Protein AF-A0A7J8IVK4-F1 (afdb_monomer)

Foldseek 3Di:
DDDQDPVDRDPLVVLQDPPDDPPDDAADEDAQLCPVDPLVRLQVSCVSHVPRYAYEQQAAPCQPVDAAWDDDPPWIWGDDPFFIDGPPDRHTDGTSDDVVSSVVSSCCSHCVVVVVVCVVCVPPDDPDDPDPPPDVPHHDHDHPDDPPDDDDDDDDDDDD

Structure (mmCIF, N/CA/C/O backbone):
data_AF-A0A7J8IVK4-F1
#
_entry.id   AF-A0A7J8IVK4-F1
#
loop_
_atom_site.group_PDB
_atom_site.id
_atom_site.type_symbol
_atom_site.label_atom_id
_atom_site.label_alt_id
_atom_site.label_comp_id
_atom_site.label_asym_id
_atom_site.label_entity_id
_atom_site.label_seq_id
_atom_site.pdbx_PDB_ins_code
_atom_site.Cartn_x
_atom_site.Cartn_y
_atom_site.Cartn_z
_atom_site.occupancy
_atom_site.B_iso_or_equiv
_atom_site.auth_seq_id
_atom_site.auth_comp_id
_atom_site.auth_asym_id
_atom_site.auth_atom_id
_atom_site.pdbx_PDB_model_num
ATOM 1 N N . MET A 1 1 ? 11.163 1.890 7.183 1.00 58.34 1 MET A N 1
ATOM 2 C CA . MET A 1 1 ? 11.858 1.468 5.944 1.00 58.34 1 MET A CA 1
ATOM 3 C C . MET A 1 1 ? 12.597 2.657 5.359 1.00 58.34 1 MET A C 1
ATOM 5 O O . MET A 1 1 ? 12.179 3.780 5.614 1.00 58.34 1 MET A O 1
ATOM 9 N N . LEU A 1 2 ? 13.676 2.415 4.609 1.00 80.31 2 LEU A N 1
ATOM 10 C CA . LEU A 1 2 ? 14.353 3.478 3.862 1.00 80.31 2 LEU A CA 1
ATOM 11 C C . LEU A 1 2 ? 13.429 3.972 2.734 1.00 80.31 2 LEU A C 1
ATOM 13 O O . LEU A 1 2 ? 12.858 3.135 2.029 1.00 80.31 2 LEU A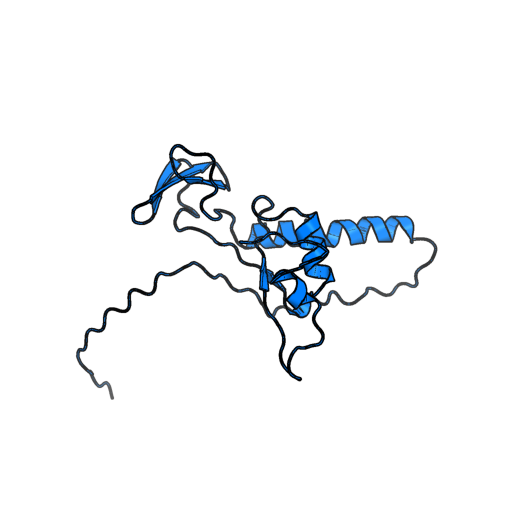 O 1
ATOM 17 N N . PRO A 1 3 ? 13.239 5.292 2.582 1.00 85.19 3 PRO A N 1
ATOM 18 C CA . 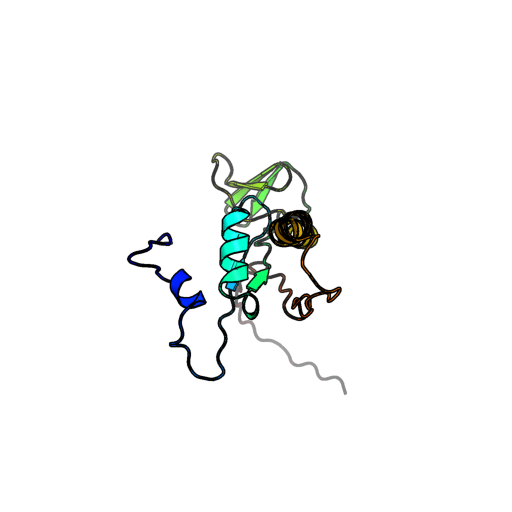PRO A 1 3 ? 12.444 5.842 1.495 1.00 85.19 3 PRO A CA 1
ATOM 19 C C . PRO A 1 3 ? 13.154 5.627 0.157 1.00 85.19 3 PRO A C 1
ATOM 21 O O . PRO A 1 3 ? 14.378 5.520 0.096 1.00 85.19 3 PRO A O 1
ATOM 24 N N . PHE A 1 4 ? 12.380 5.608 -0.925 1.00 87.00 4 PHE A N 1
ATOM 25 C CA . PHE A 1 4 ? 12.943 5.627 -2.270 1.00 87.00 4 PHE A CA 1
ATOM 26 C C . PHE A 1 4 ? 13.803 6.884 -2.467 1.00 87.00 4 PHE A C 1
ATOM 28 O O . PHE A 1 4 ? 13.333 8.004 -2.250 1.00 87.00 4 PHE A O 1
ATOM 35 N N . HIS A 1 5 ? 15.045 6.700 -2.914 1.00 89.06 5 HIS A N 1
ATOM 36 C CA . HIS A 1 5 ? 15.944 7.788 -3.271 1.00 89.06 5 HIS A CA 1
ATOM 37 C C . HIS A 1 5 ? 16.527 7.546 -4.668 1.00 89.06 5 HIS A C 1
ATOM 39 O O . HIS A 1 5 ? 16.991 6.461 -4.984 1.00 89.06 5 HIS A O 1
ATOM 45 N N . HIS A 1 6 ? 16.564 8.561 -5.530 1.00 88.00 6 HIS A N 1
ATOM 46 C CA . HIS A 1 6 ? 17.003 8.395 -6.925 1.00 88.00 6 HIS A CA 1
ATOM 47 C C . HIS A 1 6 ? 18.457 7.891 -7.081 1.00 88.00 6 HIS A C 1
ATOM 49 O O . HIS A 1 6 ? 18.774 7.250 -8.077 1.00 88.00 6 HIS A O 1
ATOM 55 N N . ARG A 1 7 ? 19.345 8.165 -6.109 1.00 91.31 7 ARG A N 1
ATOM 56 C CA . ARG A 1 7 ? 20.721 7.612 -6.063 1.00 91.31 7 ARG A CA 1
ATOM 57 C C . ARG A 1 7 ? 20.829 6.238 -5.405 1.00 91.31 7 ARG A C 1
ATOM 59 O O . ARG A 1 7 ? 21.836 5.568 -5.588 1.00 91.31 7 ARG A O 1
ATOM 66 N N . ASP A 1 8 ? 19.831 5.865 -4.615 1.00 88.75 8 ASP A N 1
ATOM 67 C CA . ASP A 1 8 ? 19.770 4.587 -3.915 1.00 88.75 8 ASP A CA 1
ATOM 68 C C . ASP A 1 8 ? 18.297 4.155 -3.838 1.00 88.75 8 ASP A C 1
ATOM 70 O O . ASP A 1 8 ? 17.585 4.492 -2.885 1.00 88.75 8 ASP A O 1
ATOM 74 N N . PRO A 1 9 ? 17.786 3.499 -4.897 1.00 84.31 9 PRO A N 1
ATOM 75 C CA . PRO A 1 9 ? 16.363 3.200 -5.018 1.00 84.31 9 PRO A CA 1
ATOM 76 C C . PRO A 1 9 ? 15.900 2.114 -4.035 1.00 84.31 9 PRO A C 1
ATOM 78 O O . PRO A 1 9 ? 14.698 1.849 -3.938 1.00 84.31 9 PRO A O 1
ATOM 81 N N . GLY A 1 10 ? 16.831 1.486 -3.306 1.00 88.50 10 GLY A N 1
ATOM 82 C CA . GLY A 1 10 ? 16.549 0.456 -2.317 1.00 88.50 10 GLY A CA 1
ATOM 83 C C . GLY A 1 10 ? 15.697 -0.682 -2.879 1.00 88.50 10 GLY A C 1
ATOM 84 O O . GLY A 1 10 ? 15.843 -1.098 -4.030 1.00 88.50 10 GLY A O 1
ATOM 85 N N . ILE A 1 11 ? 14.766 -1.175 -2.059 1.00 87.62 11 ILE A N 1
ATOM 86 C CA . ILE A 1 11 ? 13.893 -2.297 -2.425 1.00 87.62 11 ILE A CA 1
ATOM 87 C C . ILE A 1 11 ? 12.926 -1.956 -3.568 1.00 87.62 11 ILE A C 1
ATOM 89 O O . ILE A 1 11 ? 12.575 -2.830 -4.352 1.00 87.62 11 ILE A O 1
ATOM 93 N N . VAL A 1 12 ? 12.534 -0.686 -3.710 1.00 87.94 12 VAL A N 1
ATOM 94 C CA . VAL A 1 12 ? 11.613 -0.240 -4.770 1.00 87.94 12 VAL A CA 1
ATOM 95 C C . VAL A 1 12 ? 12.265 -0.366 -6.150 1.00 87.94 12 VAL A C 1
ATOM 97 O O . VAL A 1 12 ? 11.585 -0.693 -7.119 1.00 87.94 12 VAL A O 1
ATOM 100 N N . GLY A 1 13 ? 13.590 -0.203 -6.239 1.00 87.12 13 GLY A N 1
ATOM 101 C CA . GLY A 1 13 ? 14.342 -0.392 -7.484 1.00 87.12 13 GLY A CA 1
ATOM 102 C C . GLY A 1 13 ? 14.280 -1.815 -8.051 1.00 87.12 13 GLY A C 1
ATOM 103 O O . GLY A 1 13 ? 14.544 -2.009 -9.235 1.00 87.12 13 GLY A O 1
ATOM 104 N N . LEU A 1 14 ? 13.890 -2.812 -7.247 1.00 87.31 14 LEU A N 1
ATOM 105 C CA . LEU A 1 14 ? 13.700 -4.180 -7.733 1.00 87.31 14 LEU A CA 1
ATOM 106 C C . LEU A 1 14 ? 12.553 -4.288 -8.742 1.00 87.31 14 LEU A C 1
ATOM 108 O O . LEU A 1 14 ? 12.617 -5.154 -9.610 1.00 87.31 14 LEU A O 1
ATOM 112 N N . LEU A 1 15 ? 11.546 -3.408 -8.667 1.00 86.88 15 LEU A N 1
ATOM 113 C CA . LEU A 1 15 ? 10.387 -3.431 -9.568 1.00 86.88 15 LEU A CA 1
ATOM 114 C C . LEU A 1 15 ? 10.773 -3.238 -11.041 1.00 86.88 15 LEU A C 1
ATOM 116 O O . LEU A 1 15 ? 10.053 -3.696 -11.919 1.00 86.88 15 LEU A O 1
ATOM 120 N N . THR A 1 16 ? 11.907 -2.586 -11.308 1.00 84.81 16 THR A N 1
ATOM 121 C CA . THR A 1 16 ? 12.413 -2.301 -12.661 1.00 84.81 16 THR A CA 1
ATOM 122 C C . THR A 1 16 ? 13.746 -2.999 -12.944 1.00 84.81 16 THR A C 1
ATOM 124 O O . THR A 1 16 ? 14.502 -2.556 -13.803 1.00 84.81 16 THR A O 1
ATOM 127 N N . SER A 1 17 ? 14.104 -4.024 -12.168 1.00 83.75 17 SER A N 1
ATOM 128 C CA . SER A 1 17 ? 15.403 -4.688 -12.284 1.00 83.75 17 SER A CA 1
ATOM 129 C C . SER A 1 17 ? 15.367 -5.836 -13.291 1.00 83.75 17 SER A C 1
ATOM 131 O O . SER A 1 17 ? 14.692 -6.839 -13.071 1.00 83.75 17 SER A O 1
ATOM 133 N N . ASP A 1 18 ? 16.210 -5.757 -14.320 1.00 78.38 18 ASP A N 1
ATOM 134 C CA . ASP A 1 18 ? 16.405 -6.836 -15.305 1.00 78.38 18 ASP A CA 1
ATOM 135 C C . ASP A 1 18 ? 17.272 -7.994 -14.778 1.00 78.38 18 ASP A C 1
ATOM 137 O O . ASP A 1 18 ? 17.545 -8.964 -15.481 1.00 78.38 18 ASP A O 1
ATOM 141 N N . ARG A 1 19 ? 17.750 -7.906 -13.530 1.00 81.12 19 ARG A N 1
ATOM 142 C CA . ARG A 1 19 ? 18.660 -8.899 -12.928 1.00 81.12 19 ARG A CA 1
ATOM 143 C C . ARG A 1 19 ? 17.936 -10.073 -12.269 1.00 81.12 19 ARG A C 1
ATOM 145 O O . ARG A 1 19 ? 18.546 -10.821 -11.504 1.00 81.12 19 ARG A O 1
ATOM 152 N N . LEU A 1 20 ? 16.638 -10.217 -12.513 1.00 82.00 20 LEU A N 1
ATOM 153 C CA . LEU A 1 20 ? 15.864 -11.343 -12.010 1.00 82.00 20 LEU A CA 1
ATOM 154 C C . LEU A 1 20 ? 16.231 -12.629 -12.766 1.00 82.00 20 LEU A C 1
ATOM 156 O O . LEU A 1 20 ? 16.437 -12.591 -13.979 1.00 82.00 20 LEU A O 1
ATOM 160 N N . PRO A 1 21 ? 16.301 -13.786 -12.081 1.00 83.56 21 PRO A N 1
ATOM 161 C CA . PRO A 1 21 ? 16.493 -15.061 -12.755 1.00 83.56 21 PRO A CA 1
ATOM 162 C C . PRO A 1 21 ? 15.402 -15.296 -13.814 1.00 83.56 21 PRO A C 1
ATOM 164 O O . PRO A 1 21 ? 14.236 -14.983 -13.549 1.00 83.56 21 PRO A O 1
ATOM 167 N N . PRO A 1 22 ? 15.733 -15.895 -14.973 1.00 81.31 22 PRO A N 1
ATOM 168 C CA . PRO A 1 22 ? 14.742 -16.214 -15.995 1.00 81.31 22 PRO A CA 1
ATOM 169 C C . PRO A 1 22 ? 13.566 -17.014 -15.419 1.00 81.31 22 PRO A C 1
ATOM 171 O O . PRO A 1 22 ? 13.761 -17.954 -14.646 1.00 81.31 22 PRO A O 1
ATOM 174 N N . GLY A 1 23 ? 12.342 -16.624 -15.782 1.00 81.94 23 GLY A N 1
ATOM 175 C CA . GLY A 1 23 ? 11.113 -17.276 -15.317 1.00 81.94 23 GLY A CA 1
ATOM 176 C C . GLY A 1 23 ? 10.666 -16.907 -13.896 1.00 81.94 23 GLY A C 1
ATOM 177 O O . GLY A 1 23 ? 9.730 -17.519 -13.388 1.00 81.94 23 GLY A O 1
ATOM 178 N N . ARG A 1 24 ? 11.301 -15.926 -13.237 1.00 81.75 24 ARG A N 1
ATOM 179 C CA . ARG A 1 24 ? 10.826 -15.370 -11.960 1.00 81.75 24 ARG A CA 1
ATOM 180 C C . ARG A 1 24 ? 10.210 -13.988 -12.142 1.00 81.75 24 ARG A C 1
ATOM 182 O O . ARG A 1 24 ? 10.785 -13.123 -12.792 1.00 81.75 24 ARG A O 1
ATOM 189 N N . GLN A 1 25 ? 9.076 -13.785 -11.481 1.00 83.44 25 GLN A N 1
ATOM 190 C CA . GLN A 1 25 ? 8.366 -12.515 -11.389 1.00 83.44 25 GLN A CA 1
ATOM 191 C C . GLN A 1 25 ? 8.339 -12.035 -9.937 1.00 83.44 25 GLN A C 1
ATOM 193 O O . GLN A 1 25 ? 8.242 -12.846 -9.014 1.00 83.44 25 GLN A O 1
ATOM 198 N N . ILE A 1 26 ? 8.444 -10.722 -9.733 1.00 88.06 26 ILE A N 1
ATOM 199 C CA . ILE A 1 26 ? 8.289 -10.110 -8.413 1.00 88.06 26 ILE A CA 1
ATOM 200 C C . ILE A 1 26 ? 6.823 -9.752 -8.221 1.00 88.06 26 ILE A C 1
ATOM 202 O O . ILE A 1 26 ? 6.250 -9.046 -9.042 1.00 88.06 26 ILE A O 1
ATOM 206 N N . PHE A 1 27 ? 6.255 -10.171 -7.094 1.00 90.00 27 PHE A N 1
ATOM 207 C CA . PHE A 1 27 ? 4.957 -9.691 -6.636 1.00 90.00 27 PHE A CA 1
ATOM 208 C C . PHE A 1 27 ? 5.140 -8.692 -5.497 1.00 90.00 27 PHE A C 1
ATOM 210 O O . PHE A 1 27 ? 6.002 -8.881 -4.636 1.00 90.00 27 PHE A O 1
ATOM 217 N N . TYR A 1 28 ? 4.329 -7.640 -5.478 1.00 90.56 28 TYR A N 1
ATOM 218 C CA . TYR A 1 28 ? 4.358 -6.621 -4.435 1.00 90.56 28 TYR A CA 1
ATOM 219 C C . TYR A 1 28 ? 2.945 -6.192 -4.044 1.00 90.56 28 TYR A C 1
ATOM 221 O O . TYR A 1 28 ? 2.065 -6.021 -4.886 1.00 90.56 28 TYR A O 1
ATOM 229 N N . GLY A 1 29 ? 2.743 -6.034 -2.736 1.00 91.31 29 GLY A N 1
ATOM 230 C CA . GLY A 1 29 ? 1.482 -5.592 -2.153 1.00 91.31 29 GLY A CA 1
ATOM 231 C C . GLY A 1 29 ? 1.367 -4.071 -2.147 1.00 91.31 29 GLY A C 1
ATOM 232 O O . GLY A 1 29 ? 2.314 -3.390 -1.757 1.00 91.31 29 GLY A O 1
ATOM 233 N N . MET A 1 30 ? 0.209 -3.538 -2.529 1.00 91.44 30 MET A N 1
ATOM 234 C CA . MET A 1 30 ? -0.112 -2.111 -2.429 1.00 91.44 30 MET A CA 1
ATOM 235 C C . MET A 1 30 ? -1.455 -1.906 -1.730 1.00 91.44 30 MET A C 1
ATOM 237 O O . MET A 1 30 ? -2.450 -2.532 -2.096 1.00 91.44 30 MET A O 1
ATOM 241 N N . ILE A 1 31 ? -1.477 -0.996 -0.752 1.00 91.56 31 ILE A N 1
ATOM 242 C CA . ILE A 1 31 ? -2.693 -0.592 -0.039 1.00 91.56 31 ILE A CA 1
ATOM 243 C C . ILE A 1 31 ? -3.292 0.613 -0.757 1.00 91.56 31 ILE A C 1
ATOM 245 O O . ILE A 1 31 ? -2.729 1.710 -0.725 1.00 91.56 31 ILE A O 1
ATOM 249 N N . SER A 1 32 ? -4.423 0.412 -1.429 1.00 90.50 32 SER A N 1
ATOM 250 C CA . SER A 1 32 ? -5.102 1.433 -2.233 1.00 90.50 32 SER A CA 1
ATOM 251 C C . SER A 1 32 ? -6.313 2.043 -1.526 1.00 90.50 32 SER A C 1
ATOM 253 O O . SER A 1 32 ? -7.348 2.271 -2.140 1.00 90.50 32 SER A O 1
ATOM 255 N N . ASP A 1 33 ? -6.195 2.340 -0.234 1.00 86.19 33 ASP A N 1
ATOM 256 C CA . ASP A 1 33 ? -7.274 2.963 0.543 1.00 86.19 33 ASP A CA 1
ATOM 257 C C . ASP A 1 33 ? -7.336 4.495 0.417 1.00 86.19 33 ASP A C 1
ATOM 259 O O . ASP A 1 33 ? -8.287 5.117 0.880 1.00 86.19 33 ASP A O 1
ATOM 263 N N . GLY A 1 34 ? -6.359 5.106 -0.260 1.00 84.44 34 GLY A N 1
ATOM 264 C CA . GLY A 1 34 ? -6.256 6.557 -0.444 1.00 84.44 34 GLY A CA 1
ATOM 265 C C . GLY A 1 34 ? -5.583 7.293 0.719 1.00 84.44 34 GLY A C 1
ATOM 266 O O . GLY A 1 34 ? -5.338 8.492 0.602 1.00 84.44 34 GLY A O 1
ATOM 267 N N . MET A 1 35 ? -5.232 6.584 1.796 1.00 84.75 35 MET A N 1
ATOM 268 C CA . MET A 1 35 ? -4.569 7.136 2.980 1.00 84.75 35 MET A CA 1
ATOM 269 C C . MET A 1 35 ? -3.137 6.620 3.119 1.00 84.75 35 MET A C 1
ATOM 271 O O . MET A 1 35 ? -2.213 7.411 3.298 1.00 84.75 35 MET A O 1
ATOM 275 N N . HIS A 1 36 ? -2.932 5.306 2.989 1.00 87.19 36 HIS A N 1
ATOM 276 C CA . HIS A 1 36 ? -1.607 4.686 3.079 1.00 87.19 36 HIS A CA 1
ATOM 277 C C . HIS A 1 36 ? -0.740 5.008 1.865 1.00 87.19 36 HIS A C 1
ATOM 279 O O . HIS A 1 36 ? 0.468 5.212 1.992 1.00 87.19 36 HIS A O 1
ATOM 285 N N . THR A 1 37 ? -1.359 5.074 0.685 1.00 88.44 37 THR A N 1
ATOM 286 C CA . THR A 1 37 ? -0.645 5.313 -0.567 1.00 88.44 37 THR A CA 1
ATOM 287 C C . THR A 1 37 ? -1.248 6.492 -1.308 1.00 88.44 37 THR A C 1
ATOM 289 O O . THR A 1 37 ? -2.437 6.510 -1.625 1.00 88.44 37 THR A O 1
ATOM 292 N N . ASN A 1 38 ? -0.402 7.464 -1.649 1.00 90.75 38 ASN A N 1
ATOM 293 C CA . ASN A 1 38 ? -0.806 8.568 -2.507 1.00 90.75 38 ASN A CA 1
ATOM 294 C C . ASN A 1 38 ? -1.190 8.040 -3.911 1.00 90.75 38 ASN A C 1
ATOM 296 O O . ASN A 1 38 ? -0.455 7.211 -4.462 1.00 90.75 38 ASN A O 1
ATOM 300 N N . PRO A 1 39 ? -2.263 8.550 -4.547 1.00 89.31 39 PRO A N 1
ATOM 301 C CA . PRO A 1 39 ? -2.651 8.157 -5.904 1.00 89.31 39 PRO A CA 1
ATOM 302 C C . PRO A 1 39 ? -1.518 8.237 -6.938 1.00 89.31 39 PRO A C 1
ATOM 304 O O . PRO A 1 39 ? -1.429 7.382 -7.814 1.00 89.31 39 PRO A O 1
ATOM 307 N N . ALA A 1 40 ? -0.611 9.213 -6.834 1.00 89.44 40 ALA A N 1
ATOM 308 C CA . ALA A 1 40 ? 0.545 9.310 -7.725 1.00 89.44 40 ALA A CA 1
ATOM 309 C C . ALA A 1 40 ? 1.516 8.130 -7.557 1.00 89.44 40 ALA A C 1
ATOM 311 O O . ALA A 1 40 ? 2.012 7.598 -8.548 1.00 89.44 40 ALA A O 1
ATOM 312 N N . ALA A 1 41 ? 1.741 7.671 -6.325 1.00 90.12 41 ALA A N 1
ATOM 313 C CA . ALA A 1 41 ? 2.579 6.504 -6.059 1.00 90.12 41 ALA A CA 1
ATOM 314 C C . ALA A 1 41 ? 1.927 5.208 -6.574 1.00 90.12 41 ALA A C 1
ATOM 316 O O . ALA A 1 41 ? 2.615 4.385 -7.175 1.00 90.12 41 ALA A O 1
ATOM 317 N N . LEU A 1 42 ? 0.599 5.068 -6.433 1.00 90.25 42 LEU A N 1
ATOM 318 C CA . LEU A 1 42 ? -0.176 3.968 -7.032 1.00 90.25 42 LEU A CA 1
ATOM 319 C C . LEU A 1 42 ? 0.051 3.872 -8.540 1.00 90.25 42 LEU A C 1
ATOM 321 O O . LEU A 1 42 ? 0.354 2.801 -9.065 1.00 90.25 42 LEU A O 1
ATOM 325 N N . ARG A 1 43 ? -0.027 5.013 -9.223 1.00 89.62 43 ARG A N 1
ATOM 326 C CA . ARG A 1 43 ? 0.184 5.103 -10.666 1.00 89.62 43 ARG A CA 1
ATOM 327 C C . ARG A 1 43 ? 1.610 4.784 -11.099 1.00 89.62 43 ARG A C 1
ATOM 329 O O . ARG A 1 43 ? 1.787 4.100 -12.105 1.00 89.62 43 ARG A O 1
ATOM 336 N N . ILE A 1 44 ? 2.611 5.277 -10.368 1.00 90.38 44 ILE A N 1
ATOM 337 C CA . ILE A 1 44 ? 4.025 4.995 -10.652 1.00 90.38 44 ILE A CA 1
ATOM 338 C C . ILE A 1 44 ? 4.289 3.496 -10.518 1.00 90.38 44 ILE A C 1
ATOM 340 O O . ILE A 1 44 ? 4.835 2.889 -11.436 1.00 90.38 44 ILE A O 1
ATOM 344 N N . ALA A 1 45 ? 3.853 2.890 -9.413 1.00 90.19 45 ALA A N 1
ATOM 345 C CA . ALA A 1 45 ? 4.063 1.471 -9.169 1.00 90.19 45 ALA A CA 1
ATOM 346 C C . ALA A 1 45 ? 3.359 0.609 -10.227 1.00 90.19 45 ALA A C 1
ATOM 348 O O . ALA A 1 45 ? 3.989 -0.264 -10.814 1.00 90.19 45 ALA A O 1
ATOM 349 N N . HIS A 1 46 ? 2.083 0.890 -10.523 1.00 90.31 46 HIS A N 1
ATOM 350 C CA . HIS A 1 46 ? 1.327 0.168 -11.550 1.00 90.31 46 HIS A CA 1
ATOM 351 C C . HIS A 1 46 ? 1.990 0.244 -12.934 1.00 90.31 46 HIS A C 1
ATOM 353 O O . HIS A 1 46 ? 2.033 -0.755 -13.641 1.00 90.31 46 HIS A O 1
ATOM 359 N N . ARG A 1 47 ? 2.551 1.398 -13.319 1.00 88.19 47 ARG A N 1
ATOM 360 C CA . ARG A 1 47 ? 3.287 1.536 -14.588 1.00 88.19 47 ARG A CA 1
ATOM 361 C C . ARG A 1 47 ? 4.617 0.797 -14.597 1.00 88.19 47 ARG A C 1
ATOM 363 O O . ARG A 1 47 ? 5.005 0.281 -15.638 1.00 88.19 47 ARG A O 1
ATOM 370 N N . ALA A 1 48 ? 5.319 0.788 -13.468 1.00 89.00 48 ALA A N 1
ATOM 371 C CA . ALA A 1 48 ? 6.626 0.159 -13.366 1.00 89.00 48 ALA A CA 1
ATOM 372 C C . ALA A 1 48 ? 6.534 -1.364 -13.530 1.00 89.00 48 ALA A C 1
ATOM 374 O O . ALA A 1 48 ? 7.330 -1.942 -14.265 1.00 89.00 48 ALA A O 1
ATOM 375 N N . HIS A 1 49 ? 5.561 -2.013 -12.878 1.00 88.44 49 HIS A N 1
ATOM 376 C CA . HIS A 1 49 ? 5.408 -3.465 -12.968 1.00 88.44 49 HIS A CA 1
ATOM 377 C C . HIS A 1 49 ? 3.953 -3.943 -12.776 1.00 88.44 49 HIS A C 1
ATOM 379 O O . HIS A 1 49 ? 3.620 -4.520 -11.740 1.00 88.44 49 HIS A O 1
ATOM 385 N N . PRO A 1 50 ? 3.067 -3.771 -13.776 1.00 87.69 50 PRO A N 1
ATOM 386 C CA . PRO A 1 50 ? 1.633 -4.043 -13.613 1.00 87.69 50 PRO A CA 1
ATOM 387 C C . PRO A 1 50 ? 1.323 -5.511 -13.292 1.00 87.69 50 PRO A C 1
ATOM 389 O O . PRO A 1 50 ? 0.418 -5.798 -12.519 1.00 87.69 50 PRO A O 1
ATOM 392 N N . GLN A 1 51 ? 2.097 -6.445 -13.846 1.00 85.81 51 GLN A N 1
ATOM 393 C CA . GLN A 1 51 ? 1.868 -7.884 -13.683 1.00 85.81 51 GLN A CA 1
ATOM 394 C C . GLN A 1 51 ? 2.192 -8.406 -12.271 1.00 85.81 51 GLN A C 1
ATOM 396 O O . GLN A 1 51 ? 1.674 -9.443 -11.867 1.00 85.81 51 GLN A O 1
ATOM 401 N N . GLY A 1 52 ? 3.049 -7.705 -11.524 1.00 87.25 52 GLY A N 1
ATOM 402 C CA . GLY A 1 52 ? 3.419 -8.073 -10.156 1.00 87.25 52 GLY A CA 1
ATOM 403 C C . GLY A 1 52 ? 2.591 -7.381 -9.075 1.00 87.25 52 GLY A C 1
ATOM 404 O O . GLY A 1 52 ? 2.786 -7.652 -7.890 1.00 87.25 52 GLY A O 1
ATOM 405 N N . LEU A 1 53 ? 1.694 -6.469 -9.451 1.00 91.12 53 LEU A N 1
ATOM 406 C CA . LEU A 1 53 ? 0.900 -5.697 -8.506 1.00 91.12 53 LEU A CA 1
ATOM 407 C C . LEU A 1 53 ? -0.175 -6.574 -7.852 1.00 91.12 53 LEU A C 1
ATOM 409 O O . LEU A 1 53 ? -1.019 -7.152 -8.533 1.00 91.12 53 LEU A O 1
ATOM 413 N N . VAL A 1 54 ? -0.196 -6.600 -6.520 1.00 92.00 54 VAL A N 1
ATOM 414 C CA . VAL A 1 54 ? -1.240 -7.252 -5.724 1.00 92.00 54 VAL A CA 1
ATOM 415 C C . VAL A 1 54 ? -1.873 -6.218 -4.802 1.00 92.00 54 VAL A C 1
ATOM 417 O O . VAL A 1 54 ? -1.187 -5.578 -4.006 1.00 92.00 54 VAL A O 1
ATOM 420 N N . LEU A 1 55 ? -3.191 -6.041 -4.887 1.00 90.25 55 LEU A N 1
ATOM 421 C CA . LEU A 1 55 ? -3.900 -5.168 -3.955 1.00 90.25 55 LEU A CA 1
ATOM 422 C C . LEU A 1 55 ? -4.091 -5.878 -2.619 1.00 90.25 55 LEU A C 1
ATOM 424 O O . LEU A 1 55 ? -4.566 -7.012 -2.562 1.00 90.25 55 LEU A O 1
ATOM 428 N N . VAL A 1 56 ? -3.725 -5.185 -1.546 1.00 91.06 56 VAL A N 1
ATOM 429 C CA . VAL A 1 56 ? -3.884 -5.652 -0.169 1.00 91.06 56 VAL A CA 1
ATOM 430 C C . VAL A 1 56 ? -4.613 -4.586 0.636 1.00 91.06 56 VAL A C 1
ATOM 432 O O . VAL A 1 56 ? -4.470 -3.395 0.379 1.00 91.06 56 VAL A O 1
ATOM 435 N N . THR A 1 57 ? -5.420 -4.999 1.608 1.00 84.00 57 THR A N 1
ATOM 436 C CA . THR A 1 57 ? -6.110 -4.050 2.490 1.00 84.00 57 THR A CA 1
ATOM 437 C C . THR A 1 57 ? -5.258 -3.663 3.688 1.00 84.00 57 THR A C 1
ATOM 439 O O . THR A 1 57 ? -5.422 -2.563 4.188 1.00 84.00 57 THR A O 1
ATOM 442 N N . ASP A 1 58 ? -4.380 -4.556 4.159 1.00 85.56 58 ASP A N 1
ATOM 443 C CA . ASP A 1 58 ? -3.777 -4.464 5.501 1.00 85.56 58 ASP A CA 1
ATOM 444 C C . ASP A 1 58 ? -4.846 -4.203 6.581 1.00 85.56 58 ASP A C 1
ATOM 446 O O . ASP A 1 58 ? -4.694 -3.384 7.490 1.00 85.56 58 ASP A O 1
ATOM 450 N N . ALA A 1 59 ? -6.001 -4.858 6.407 1.00 83.50 59 ALA A N 1
ATOM 451 C CA . ALA A 1 59 ? -7.153 -4.648 7.261 1.00 83.50 59 ALA A CA 1
ATOM 452 C C . ALA A 1 59 ? -6.907 -5.210 8.661 1.00 83.50 59 ALA A C 1
ATOM 454 O O . ALA A 1 59 ? -6.526 -6.375 8.822 1.00 83.50 59 ALA A O 1
ATOM 455 N N . ILE A 1 60 ? -7.204 -4.402 9.672 1.00 84.25 60 ILE A N 1
ATOM 456 C CA . ILE A 1 60 ? -7.143 -4.829 11.066 1.00 84.25 60 ILE A CA 1
ATOM 457 C C . ILE A 1 60 ? -8.476 -5.446 11.527 1.00 84.25 60 ILE A C 1
ATOM 459 O O . ILE A 1 60 ? -9.523 -5.107 10.978 1.00 84.25 60 ILE A O 1
ATOM 463 N N . PRO A 1 61 ? -8.482 -6.309 12.565 1.00 82.56 61 PRO A N 1
ATOM 464 C CA . PRO A 1 61 ? -9.693 -6.878 13.172 1.00 82.56 61 PRO A CA 1
ATOM 465 C C . PRO A 1 61 ? -10.820 -5.893 13.514 1.00 82.56 61 PRO A C 1
ATOM 467 O O . PRO A 1 61 ? -11.960 -6.318 13.658 1.00 82.56 61 PRO A O 1
ATOM 470 N N . ALA A 1 62 ? -10.521 -4.595 13.639 1.00 80.00 62 ALA A N 1
ATOM 471 C CA . ALA A 1 62 ? -11.533 -3.564 13.845 1.00 80.00 62 ALA A CA 1
ATOM 472 C C . ALA A 1 62 ? -12.383 -3.258 12.594 1.00 80.00 62 ALA A C 1
ATOM 474 O O . ALA A 1 62 ? -13.383 -2.545 12.690 1.00 80.00 62 ALA A O 1
ATOM 475 N N . LEU A 1 63 ? -12.026 -3.812 11.429 1.00 81.56 63 LEU A N 1
ATOM 476 C CA . LEU A 1 63 ? -12.837 -3.757 10.218 1.00 81.56 63 LEU A CA 1
ATOM 477 C C . LEU A 1 63 ? -14.230 -4.343 10.482 1.00 81.56 63 LEU A C 1
ATOM 479 O O . LEU A 1 63 ? -14.384 -5.537 10.721 1.00 81.56 63 LEU A O 1
ATOM 483 N N . GLY A 1 64 ? -15.247 -3.483 10.407 1.00 78.44 64 GLY A N 1
ATOM 484 C CA . GLY A 1 64 ? -16.649 -3.848 10.625 1.00 78.44 64 GLY A CA 1
ATOM 485 C C . GLY A 1 64 ? -17.161 -3.659 12.057 1.00 78.44 64 GLY A C 1
ATOM 486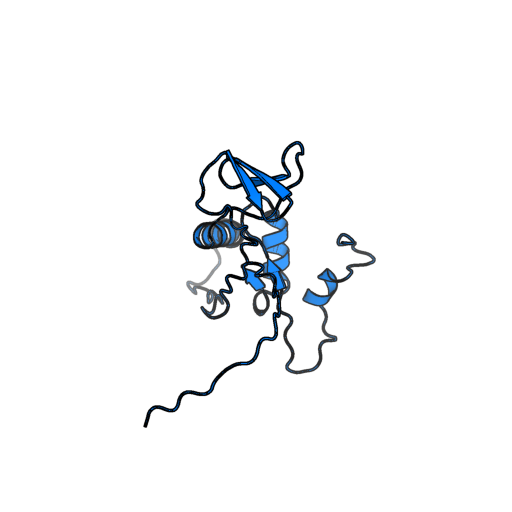 O O . GLY A 1 64 ? -18.348 -3.870 12.284 1.00 78.44 64 GLY A O 1
ATOM 487 N N . LEU A 1 65 ? -16.322 -3.223 13.007 1.00 80.38 65 LEU A N 1
ATOM 488 C CA . LEU A 1 65 ? -16.736 -2.983 14.401 1.00 80.38 65 LEU A CA 1
ATOM 489 C C . LEU A 1 65 ? -17.307 -1.574 14.656 1.00 80.38 65 LEU A C 1
ATOM 491 O O . LEU A 1 65 ? -17.785 -1.296 15.754 1.00 80.38 65 LEU A O 1
ATOM 495 N N . GLY A 1 66 ? -17.296 -0.698 13.646 1.00 80.88 66 GLY A N 1
ATOM 496 C CA . GLY A 1 66 ? -17.778 0.682 13.744 1.00 80.88 66 GLY A CA 1
ATOM 497 C C . GLY A 1 66 ? -16.811 1.624 14.470 1.00 80.88 66 GLY A C 1
ATOM 498 O O . GLY A 1 66 ? -15.766 1.212 14.976 1.00 80.88 66 GLY A O 1
ATOM 499 N N . ASN A 1 67 ? -17.157 2.912 14.500 1.00 85.94 67 ASN A N 1
ATOM 500 C CA . ASN A 1 67 ? -16.322 3.940 15.122 1.00 85.94 67 ASN A CA 1
ATOM 501 C C . ASN A 1 67 ? -16.211 3.740 16.637 1.00 85.94 67 ASN A C 1
ATOM 503 O O . ASN A 1 67 ? -17.178 3.355 17.295 1.00 85.94 67 ASN A O 1
ATOM 507 N N . GLY A 1 68 ? -15.042 4.057 17.189 1.00 86.62 68 GLY A N 1
ATOM 508 C CA . GLY A 1 68 ? -14.777 3.974 18.621 1.00 86.62 68 GLY A CA 1
ATOM 509 C C . GLY A 1 68 ? -13.439 3.330 18.952 1.00 86.62 68 GLY A C 1
ATOM 510 O O . GLY A 1 68 ? -12.602 3.080 18.087 1.00 86.62 68 GLY A O 1
ATOM 511 N N . ARG A 1 69 ? -13.228 3.079 20.244 1.00 87.81 69 ARG A N 1
ATOM 512 C CA . ARG A 1 69 ? -11.988 2.500 20.761 1.00 87.81 69 ARG A CA 1
ATOM 513 C C . ARG A 1 69 ? -12.100 0.980 20.790 1.00 87.81 69 ARG A C 1
ATOM 515 O O . ARG A 1 69 ? -13.022 0.443 21.399 1.00 87.81 69 ARG A O 1
ATOM 522 N N . HIS A 1 70 ? -11.148 0.305 20.159 1.00 87.50 70 HIS A N 1
ATOM 523 C CA . HIS A 1 70 ? -11.104 -1.150 20.037 1.00 87.50 70 HIS A CA 1
ATOM 524 C C . HIS A 1 70 ? -9.747 -1.682 20.487 1.00 87.50 70 HIS A C 1
ATOM 526 O O . HIS A 1 70 ? -8.711 -1.045 20.290 1.00 87.50 70 HIS A O 1
ATOM 532 N N . THR A 1 71 ? -9.739 -2.874 21.074 1.00 87.25 71 THR A N 1
ATOM 533 C CA . THR A 1 71 ? -8.511 -3.524 21.539 1.00 87.25 71 THR A CA 1
ATOM 534 C C . THR A 1 71 ? -8.049 -4.561 20.519 1.00 87.25 71 THR A C 1
ATOM 536 O O . THR A 1 71 ? -8.756 -5.524 20.229 1.00 87.25 71 THR A O 1
ATOM 539 N N . LEU A 1 72 ? -6.837 -4.386 19.992 1.00 82.38 72 LEU A N 1
ATOM 540 C CA . LEU A 1 72 ? -6.159 -5.332 19.110 1.00 82.38 72 LEU A CA 1
ATOM 541 C C . LEU A 1 72 ? -4.959 -5.944 19.820 1.00 82.38 72 LEU A C 1
ATOM 543 O O . LEU A 1 72 ? -3.864 -5.381 19.858 1.00 82.38 72 LEU A O 1
ATOM 547 N N . GLY A 1 73 ? -5.169 -7.128 20.392 1.00 82.44 73 GLY A N 1
ATOM 548 C CA . GLY A 1 73 ? -4.154 -7.777 21.214 1.00 82.44 73 GLY A CA 1
ATOM 549 C C . GLY A 1 73 ? -3.834 -6.923 22.441 1.00 82.44 73 GLY A C 1
ATOM 550 O O . GLY A 1 73 ? -4.684 -6.764 23.309 1.00 82.44 73 GLY A O 1
ATOM 551 N N . GLN A 1 74 ? -2.614 -6.383 22.510 1.00 83.25 74 GLN A N 1
ATOM 552 C CA . GLN A 1 74 ? -2.174 -5.487 23.591 1.00 83.25 74 GLN A CA 1
ATOM 553 C C . GLN A 1 74 ? -2.255 -3.996 23.226 1.00 83.25 74 GLN A C 1
ATOM 555 O O . GLN A 1 74 ? -1.953 -3.148 24.061 1.00 83.25 74 GLN A O 1
ATOM 560 N N . GLN A 1 75 ? -2.620 -3.667 21.985 1.00 83.12 75 GLN A N 1
ATOM 561 C CA . GLN A 1 75 ? -2.686 -2.294 21.502 1.00 83.12 75 GLN A CA 1
ATOM 562 C C . GLN A 1 75 ? -4.137 -1.822 21.464 1.00 83.12 75 GLN A C 1
ATOM 564 O O . GLN A 1 75 ? -5.020 -2.533 20.991 1.00 83.12 75 GLN A O 1
ATOM 569 N N . GLU A 1 76 ? -4.388 -0.603 21.925 1.00 88.62 76 GLU A N 1
ATOM 570 C CA . GLU A 1 76 ? -5.674 0.055 21.721 1.00 88.62 76 GLU A CA 1
ATOM 571 C C . GLU A 1 76 ? -5.613 0.932 20.477 1.00 88.62 76 GLU A C 1
ATOM 573 O O . GLU A 1 76 ? -4.653 1.681 20.271 1.00 88.62 76 GLU A O 1
ATOM 578 N N . VAL A 1 77 ? -6.651 0.846 19.652 1.00 88.69 77 VAL A N 1
ATOM 579 C CA . VAL A 1 77 ? -6.819 1.700 18.481 1.00 88.69 77 VAL A CA 1
ATOM 580 C C . VAL A 1 77 ? -8.129 2.456 18.570 1.00 88.69 77 VAL A C 1
ATOM 582 O O . VAL A 1 77 ? -9.107 1.980 19.144 1.00 88.69 77 VAL A O 1
ATOM 585 N N . GLU A 1 78 ? -8.146 3.632 17.974 1.00 88.88 78 GLU A N 1
ATOM 586 C CA . GLU A 1 78 ? -9.330 4.444 17.782 1.00 88.88 78 GLU A CA 1
ATOM 587 C C . GLU A 1 78 ? -9.698 4.428 16.303 1.00 88.88 78 GLU A C 1
ATOM 589 O O . GLU A 1 78 ? -8.871 4.712 15.433 1.00 88.88 78 GLU A O 1
ATOM 594 N N . VAL A 1 79 ? -10.932 4.023 16.032 1.00 87.12 79 VAL A N 1
ATOM 595 C CA . VAL A 1 79 ? -11.500 3.917 14.695 1.00 87.12 79 VAL A CA 1
ATOM 596 C C . VAL A 1 79 ? -12.369 5.128 14.441 1.00 87.12 79 VAL A C 1
ATOM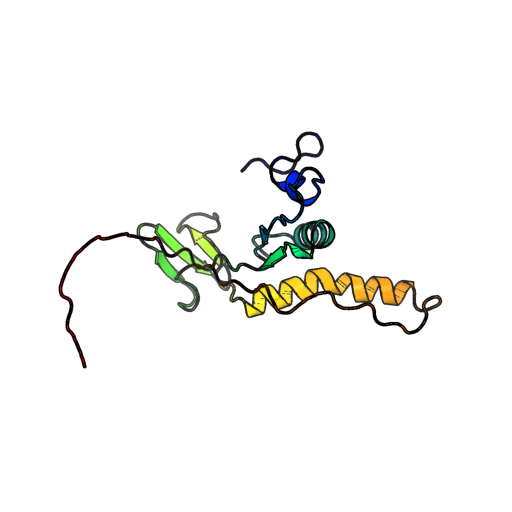 598 O O . VAL A 1 79 ? -13.364 5.341 15.137 1.00 87.12 79 VAL A O 1
ATOM 601 N N . ASP A 1 80 ? -11.999 5.882 13.414 1.00 83.44 80 ASP A N 1
ATOM 602 C CA . ASP A 1 80 ? -12.765 7.011 12.910 1.00 83.44 80 ASP A CA 1
ATOM 603 C C . ASP A 1 80 ? -12.983 6.843 11.402 1.00 83.44 80 ASP A C 1
ATOM 605 O O . ASP A 1 80 ? -12.072 7.012 10.579 1.00 83.44 80 ASP A O 1
ATOM 609 N N . GLY A 1 81 ? -14.196 6.420 11.043 1.00 83.81 81 GLY A N 1
ATOM 610 C CA . GLY A 1 81 ? -14.596 6.152 9.669 1.00 83.81 81 GLY A CA 1
ATOM 611 C C . GLY A 1 81 ? -13.836 4.966 9.074 1.00 83.81 81 GLY A C 1
ATOM 612 O O . GLY A 1 81 ? -14.027 3.824 9.484 1.00 83.81 81 GLY A O 1
ATOM 613 N N . LEU A 1 82 ? -12.991 5.240 8.077 1.00 78.81 82 LEU A N 1
ATOM 614 C CA . LEU A 1 82 ? -12.180 4.234 7.371 1.00 78.81 82 LEU A CA 1
ATOM 615 C C . LEU A 1 82 ? -10.732 4.158 7.881 1.00 78.81 82 LEU A C 1
ATOM 617 O O . LEU A 1 82 ? -9.899 3.458 7.302 1.00 78.81 82 LEU A O 1
ATOM 621 N N . THR A 1 83 ? -10.430 4.868 8.966 1.00 82.19 83 THR A N 1
ATOM 622 C CA . THR A 1 83 ? -9.072 5.044 9.485 1.00 82.19 83 THR A CA 1
ATOM 623 C C . THR A 1 83 ? -8.944 4.540 10.913 1.00 82.19 83 THR A C 1
ATOM 625 O O . THR A 1 83 ? -9.808 4.793 11.751 1.00 82.19 83 THR A O 1
ATOM 628 N N . ALA A 1 84 ? -7.836 3.848 11.187 1.00 84.88 84 ALA A N 1
ATOM 629 C CA . ALA A 1 84 ? -7.451 3.420 12.525 1.00 84.88 84 ALA A CA 1
ATOM 630 C C . ALA A 1 84 ? -6.226 4.199 12.991 1.00 84.88 84 ALA A C 1
ATOM 632 O O . ALA A 1 84 ? -5.214 4.239 12.286 1.00 84.88 84 ALA A O 1
ATOM 633 N N . TYR A 1 85 ? -6.273 4.721 14.209 1.00 86.25 85 TYR A N 1
ATOM 634 C CA . TYR A 1 85 ? -5.130 5.345 14.863 1.00 86.25 85 TYR A CA 1
ATOM 635 C C . TYR A 1 85 ? -4.772 4.597 16.138 1.00 86.25 85 TYR A C 1
ATOM 637 O O . TYR A 1 85 ? -5.649 4.081 16.822 1.00 86.25 85 TYR A O 1
ATOM 645 N N . VAL A 1 86 ? -3.490 4.543 16.498 1.00 85.94 86 VAL A N 1
ATOM 646 C CA . VAL A 1 86 ? -3.102 4.072 17.837 1.00 85.94 86 VAL A CA 1
ATOM 647 C C . VAL A 1 86 ? -3.655 5.053 18.869 1.00 85.94 86 VAL 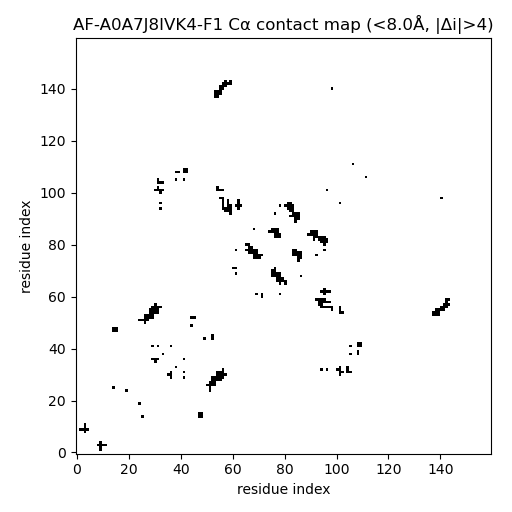A C 1
ATOM 649 O O . VAL A 1 86 ? -3.411 6.258 18.751 1.00 85.94 86 VAL A O 1
ATOM 652 N N . ALA A 1 87 ? -4.385 4.546 19.866 1.00 82.69 87 ALA A N 1
ATOM 653 C CA . ALA A 1 87 ? -5.102 5.366 20.837 1.00 82.69 87 ALA A CA 1
ATOM 654 C C . ALA A 1 87 ? -4.170 6.392 21.506 1.00 82.69 87 ALA A C 1
ATOM 656 O O . ALA A 1 87 ? -3.088 6.057 21.991 1.00 82.69 87 ALA A O 1
ATOM 657 N N . GLY A 1 88 ? -4.587 7.660 21.514 1.00 81.44 88 GLY A N 1
ATOM 658 C CA . GLY A 1 88 ? -3.795 8.767 22.060 1.00 81.44 88 GLY A CA 1
ATOM 659 C C . GLY A 1 88 ? -2.689 9.298 21.138 1.00 81.44 88 GLY A C 1
ATOM 660 O O . GLY A 1 88 ? -1.925 10.169 21.549 1.00 81.44 88 GLY A O 1
ATOM 661 N N . THR A 1 89 ? -2.595 8.822 19.893 1.00 83.44 89 THR A N 1
ATOM 662 C CA . THR A 1 89 ? -1.635 9.317 18.894 1.00 83.44 89 THR A CA 1
ATOM 663 C C . THR A 1 89 ? -2.313 9.604 17.549 1.00 83.44 89 THR A C 1
ATOM 665 O O . THR A 1 89 ? -3.496 9.340 17.366 1.00 83.44 89 THR A O 1
ATOM 668 N N . LYS A 1 90 ? -1.547 10.132 16.584 1.00 79.06 90 LYS A N 1
ATOM 669 C CA . LYS A 1 90 ? -1.965 10.281 15.175 1.00 79.06 90 LYS A CA 1
ATOM 670 C C . LYS A 1 90 ? -1.319 9.242 14.251 1.00 79.06 90 LYS A C 1
ATOM 672 O O . LYS A 1 90 ? -1.283 9.426 13.037 1.00 79.06 90 LYS A O 1
ATOM 677 N N . THR A 1 91 ? -0.763 8.176 14.818 1.00 82.88 91 THR A N 1
ATOM 678 C CA . THR A 1 91 ? -0.090 7.123 14.056 1.00 82.88 91 THR A CA 1
ATOM 679 C C . THR A 1 91 ? -1.129 6.165 13.497 1.00 82.88 91 THR A C 1
ATOM 681 O O . THR A 1 91 ? -1.904 5.597 14.264 1.00 82.88 91 THR A O 1
ATOM 684 N N . LEU A 1 92 ? -1.137 5.981 12.175 1.00 82.44 92 LEU A N 1
ATOM 685 C CA . LEU A 1 92 ? -2.009 5.011 11.514 1.00 82.44 92 LEU A CA 1
ATOM 686 C C . LEU A 1 92 ? -1.683 3.587 11.977 1.00 82.44 92 LEU A C 1
ATOM 688 O O . LEU A 1 92 ? -0.515 3.208 12.070 1.00 82.44 92 LEU A O 1
ATOM 692 N N . SER A 1 93 ? -2.723 2.806 12.255 1.00 80.19 93 SER A N 1
ATOM 693 C CA . SER A 1 93 ? -2.620 1.425 12.722 1.00 80.19 93 SER A CA 1
ATOM 694 C C . SER A 1 93 ? -3.361 0.483 11.774 1.00 80.19 93 SER A C 1
ATOM 696 O O . SER A 1 93 ? -4.429 -0.023 12.110 1.00 80.19 93 SER A O 1
ATOM 698 N N . GLY A 1 94 ? -2.776 0.242 10.600 1.00 77.75 94 GLY A N 1
ATOM 699 C CA . GLY A 1 94 ? -3.384 -0.551 9.528 1.00 77.75 94 GLY A CA 1
ATOM 700 C C . GLY A 1 94 ? -4.602 0.134 8.902 1.00 77.75 94 GLY A C 1
ATOM 701 O O . GLY A 1 94 ? -4.879 1.308 9.168 1.00 77.75 94 GLY A O 1
ATOM 702 N N . SER A 1 95 ? -5.332 -0.590 8.053 1.00 81.56 95 SER A N 1
ATOM 703 C CA . SER A 1 95 ? -6.514 -0.061 7.364 1.00 81.56 95 SER A CA 1
ATOM 704 C C . SER A 1 95 ? -7.821 -0.618 7.928 1.00 81.56 95 SER A C 1
ATOM 706 O O . SER A 1 95 ? -7.888 -1.717 8.479 1.00 81.56 95 SER A O 1
ATOM 708 N N . ILE A 1 96 ? -8.894 0.145 7.744 1.00 85.12 96 ILE A N 1
ATOM 709 C CA . ILE A 1 96 ? -10.286 -0.269 7.999 1.00 85.12 96 ILE A CA 1
ATOM 710 C C . ILE A 1 96 ? -11.078 -0.177 6.689 1.00 85.12 96 ILE A C 1
ATOM 712 O O . ILE A 1 96 ? -12.306 -0.128 6.663 1.00 85.12 96 ILE A O 1
ATOM 716 N N . THR A 1 97 ? -10.358 -0.161 5.568 1.00 84.81 97 THR A N 1
ATOM 717 C CA . THR A 1 97 ? -10.947 -0.071 4.241 1.00 84.81 97 THR A CA 1
ATOM 718 C C . THR A 1 97 ? -11.188 -1.475 3.690 1.00 84.81 97 THR A C 1
ATOM 720 O O . THR A 1 97 ? -10.251 -2.279 3.608 1.00 84.81 97 THR A O 1
ATOM 723 N N . PRO A 1 98 ? -12.434 -1.813 3.315 1.00 85.81 98 PRO A N 1
ATOM 724 C CA . PRO A 1 98 ? -12.735 -3.099 2.708 1.00 85.81 98 PRO A CA 1
ATOM 725 C C . PRO A 1 98 ? -12.149 -3.189 1.293 1.00 85.81 98 PRO A C 1
ATOM 727 O O . PRO A 1 98 ? -11.905 -2.182 0.622 1.00 85.81 98 PRO A O 1
ATOM 730 N N . MET A 1 99 ? -11.937 -4.421 0.822 1.00 88.62 99 MET A N 1
ATOM 731 C CA . MET A 1 99 ? -11.267 -4.669 -0.458 1.00 88.62 99 MET A CA 1
ATOM 732 C C . MET A 1 99 ? -11.991 -4.005 -1.638 1.00 88.62 99 MET A C 1
ATOM 734 O O . MET A 1 99 ? -11.329 -3.483 -2.527 1.00 88.62 99 MET A O 1
ATOM 738 N N . ASP A 1 100 ? -13.327 -3.962 -1.645 1.00 88.12 100 ASP A N 1
ATOM 739 C CA . ASP A 1 100 ? -14.101 -3.344 -2.729 1.00 88.12 100 ASP A CA 1
ATOM 740 C C . ASP A 1 100 ? -13.822 -1.840 -2.868 1.00 88.12 100 ASP A C 1
ATOM 742 O O . ASP A 1 100 ? -13.715 -1.331 -3.985 1.00 88.12 100 ASP A O 1
ATOM 746 N N . VAL A 1 101 ? -13.642 -1.134 -1.749 1.00 87.44 101 VAL A N 1
ATOM 747 C CA . VAL A 1 101 ? -13.254 0.282 -1.745 1.00 87.44 101 VAL A CA 1
ATOM 748 C C . VAL A 1 101 ? -11.822 0.440 -2.247 1.00 87.44 101 VAL A C 1
ATOM 750 O O . VAL A 1 101 ? -11.583 1.290 -3.105 1.00 87.44 101 VAL A O 1
ATOM 753 N N . CYS A 1 102 ? -10.897 -0.425 -1.815 1.00 89.12 102 CYS A N 1
ATOM 754 C CA . CYS A 1 102 ? -9.527 -0.441 -2.333 1.00 89.12 102 CYS A CA 1
ATOM 755 C C . CYS A 1 102 ? -9.493 -0.622 -3.859 1.00 89.12 102 CYS A C 1
ATOM 757 O O . CYS A 1 102 ? -8.748 0.086 -4.542 1.00 89.12 102 CYS A O 1
ATOM 759 N N . VAL A 1 103 ? -10.322 -1.516 -4.414 1.00 89.38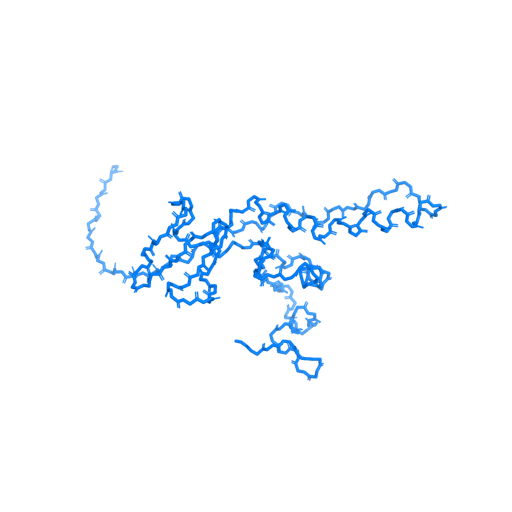 103 VAL A N 1
ATOM 760 C CA . VAL A 1 103 ? -10.435 -1.708 -5.869 1.00 89.38 103 VAL A CA 1
ATOM 761 C C . VAL A 1 103 ? -10.956 -0.444 -6.548 1.00 89.38 103 VAL A C 1
ATOM 763 O O . VAL A 1 103 ? -10.364 0.011 -7.524 1.00 89.38 103 VAL A O 1
ATOM 766 N N . ARG A 1 104 ? -12.040 0.157 -6.038 1.00 89.88 104 ARG A N 1
ATOM 767 C CA . ARG A 1 104 ? -12.617 1.380 -6.626 1.00 89.88 104 ARG A CA 1
ATOM 768 C C . ARG A 1 104 ? -11.624 2.538 -6.614 1.00 89.88 1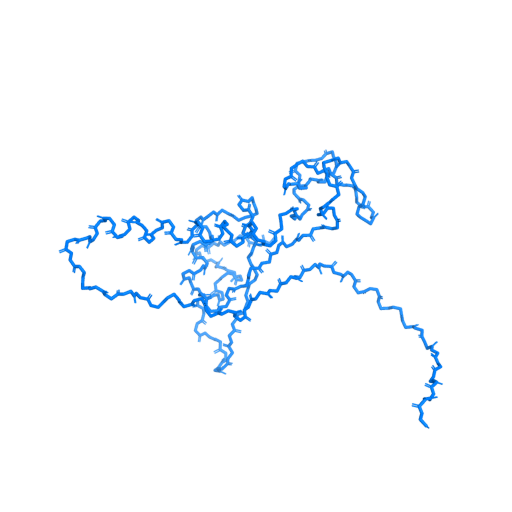04 ARG A C 1
ATOM 770 O O . ARG A 1 104 ? -11.488 3.212 -7.629 1.00 89.88 104 ARG A O 1
ATOM 777 N N . HIS A 1 105 ? -10.910 2.746 -5.512 1.00 89.75 105 HIS A N 1
ATOM 778 C CA . HIS A 1 105 ? -9.869 3.770 -5.418 1.00 89.75 105 HIS A CA 1
ATOM 779 C C . HIS A 1 105 ? -8.698 3.493 -6.358 1.00 89.75 105 HIS A C 1
ATOM 781 O O . HIS A 1 105 ? -8.207 4.414 -7.009 1.00 89.75 105 HIS A O 1
ATOM 787 N N . PHE A 1 106 ? -8.267 2.235 -6.477 1.00 89.94 106 PHE A N 1
ATOM 788 C CA . PHE A 1 106 ? -7.220 1.862 -7.422 1.00 89.94 106 PHE A CA 1
ATOM 789 C C . PHE A 1 106 ? -7.632 2.150 -8.871 1.00 89.94 106 PHE A C 1
ATOM 791 O O . PHE A 1 106 ? -6.875 2.782 -9.612 1.00 89.94 106 PHE A O 1
ATOM 798 N N . LEU A 1 107 ? -8.847 1.750 -9.258 1.00 88.81 107 LEU A N 1
ATOM 799 C CA . LEU A 1 107 ? -9.402 2.040 -10.579 1.00 88.81 107 LEU A CA 1
ATOM 800 C C . LEU A 1 107 ? -9.519 3.546 -10.795 1.00 88.81 107 LEU A C 1
ATOM 802 O O . LEU A 1 107 ? -9.003 4.050 -11.774 1.00 88.81 107 LEU A O 1
ATOM 806 N N . GLN A 1 108 ? -10.071 4.312 -9.857 1.00 88.88 108 GLN A N 1
ATOM 807 C CA . GLN A 1 108 ? -10.132 5.773 -9.986 1.00 88.88 108 GLN A CA 1
ATOM 808 C C . GLN A 1 108 ? -8.742 6.400 -10.155 1.00 88.88 108 GLN A C 1
ATOM 810 O O . GLN A 1 108 ? -8.556 7.266 -11.010 1.00 88.88 108 GLN A O 1
ATOM 815 N N . ALA A 1 109 ? -7.749 5.952 -9.387 1.00 86.38 109 ALA A N 1
ATOM 816 C CA . ALA A 1 109 ? -6.396 6.485 -9.455 1.00 86.38 109 ALA A CA 1
ATOM 817 C C . ALA A 1 109 ? -5.685 6.156 -10.776 1.00 86.38 109 ALA A C 1
ATOM 819 O O . ALA A 1 109 ? -4.859 6.957 -11.205 1.00 86.38 109 ALA A O 1
ATOM 820 N N . THR A 1 110 ? -5.982 5.015 -11.404 1.00 82.69 110 THR A N 1
ATOM 821 C CA . THR A 1 110 ? -5.319 4.536 -12.633 1.00 82.69 110 THR A CA 1
ATOM 822 C C . THR A 1 110 ? -6.121 4.806 -13.913 1.00 82.69 110 THR A C 1
ATOM 824 O O . THR A 1 110 ? -5.530 5.033 -14.964 1.00 82.69 110 THR A O 1
ATOM 827 N N . GLU A 1 111 ? -7.452 4.850 -13.840 1.00 71.88 111 GLU A N 1
ATOM 828 C CA . GLU A 1 111 ? -8.379 5.109 -14.951 1.00 71.88 111 GLU A CA 1
ATOM 829 C C . GLU A 1 111 ? -8.635 6.597 -15.204 1.00 71.88 111 GLU A C 1
ATOM 831 O O . GLU A 1 111 ? -8.994 6.965 -16.322 1.00 71.88 111 GLU A O 1
ATOM 836 N N . SER A 1 112 ? -8.437 7.482 -14.220 1.00 56.97 112 SER A N 1
ATOM 837 C CA . SER A 1 112 ? -8.629 8.929 -14.443 1.00 56.97 112 SER A CA 1
ATOM 838 C C . SER A 1 112 ? -7.715 9.474 -15.551 1.00 56.97 112 SER A C 1
ATOM 840 O O . SER A 1 112 ? -8.103 10.379 -16.283 1.00 56.97 112 SER A O 1
ATOM 842 N N . GLU A 1 113 ? -6.558 8.848 -15.770 1.00 51.06 113 GLU A N 1
ATOM 843 C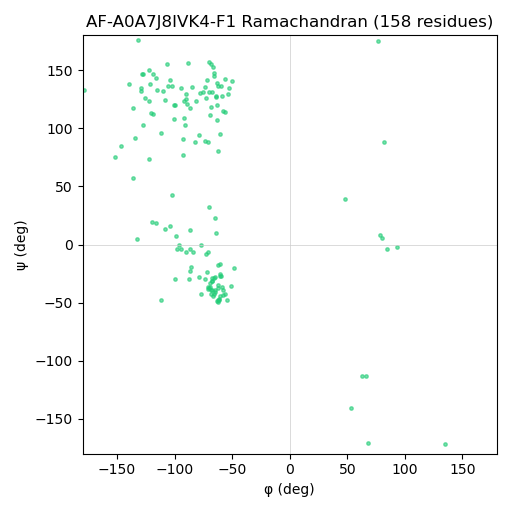 CA . GLU A 1 113 ? -5.656 9.167 -16.883 1.00 51.06 113 GLU A CA 1
ATOM 844 C C . GLU A 1 113 ? -6.181 8.678 -18.241 1.00 51.06 113 GLU A C 1
ATOM 846 O O . GLU A 1 113 ? -5.951 9.324 -19.259 1.00 51.06 113 GLU A O 1
ATOM 851 N N . TRP A 1 114 ? -6.954 7.587 -18.277 1.00 47.38 114 TRP A N 1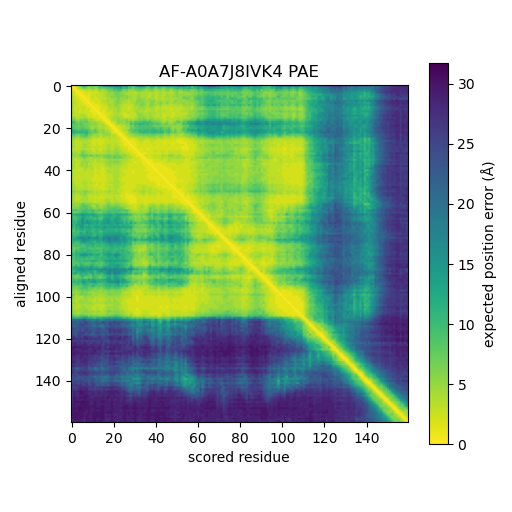
ATOM 852 C CA . TRP A 1 114 ? -7.560 7.089 -19.516 1.00 47.38 114 TRP A CA 1
ATOM 853 C C . TRP A 1 114 ? -8.621 8.034 -20.071 1.00 47.38 114 TRP A C 1
ATOM 855 O O . TRP A 1 114 ? -8.841 8.057 -21.280 1.00 47.38 114 TRP A O 1
ATOM 865 N N . LYS A 1 115 ? -9.302 8.803 -19.218 1.00 41.84 115 LYS A N 1
ATOM 866 C CA . LYS A 1 115 ? -10.248 9.827 -19.679 1.00 41.84 115 LYS A CA 1
ATOM 867 C C . LYS A 1 115 ? -9.521 11.076 -20.175 1.00 41.84 115 LYS A C 1
ATOM 869 O O . LYS A 1 115 ? -9.848 11.565 -21.251 1.00 41.84 115 LYS A O 1
ATOM 874 N N . GLU A 1 116 ? -8.492 11.524 -19.462 1.00 45.88 116 GLU A N 1
ATOM 875 C CA . GLU A 1 116 ? -7.766 12.752 -19.803 1.00 45.88 116 GLU A CA 1
ATOM 876 C C . GLU A 1 116 ? -6.907 12.616 -21.080 1.00 45.88 116 GLU A C 1
ATOM 878 O O . GLU A 1 116 ? -6.864 13.528 -21.906 1.00 45.88 116 GLU A O 1
ATOM 883 N N . GLU A 1 117 ? -6.272 11.457 -21.294 1.00 43.62 117 GLU A N 1
ATOM 884 C CA . GLU A 1 117 ? -5.529 11.139 -22.525 1.00 43.62 117 GLU A CA 1
ATOM 885 C C . GLU A 1 117 ? -6.480 10.970 -23.730 1.00 43.62 117 GLU A C 1
ATOM 887 O O . GLU A 1 117 ? -6.171 11.413 -24.838 1.00 43.62 117 GLU A O 1
ATOM 892 N N . ARG A 1 118 ? -7.675 10.384 -23.526 1.00 37.62 118 ARG A N 1
ATOM 893 C CA . ARG A 1 118 ? -8.702 10.238 -24.578 1.00 37.62 118 ARG A CA 1
ATOM 894 C C . ARG A 1 118 ? -9.292 11.572 -25.014 1.00 37.62 118 ARG A C 1
ATOM 896 O O . ARG A 1 118 ? -9.530 11.750 -26.203 1.00 37.62 118 ARG A O 1
ATOM 903 N N . GLU A 1 119 ? -9.520 12.498 -24.088 1.00 48.72 119 GLU A N 1
ATOM 904 C CA . GLU A 1 119 ? -10.049 13.826 -24.415 1.00 48.72 119 GLU A CA 1
ATOM 905 C C . GLU A 1 119 ? -9.028 14.684 -25.176 1.00 48.72 119 GLU A C 1
ATOM 907 O O . GLU A 1 119 ? -9.411 15.423 -26.082 1.00 48.72 119 GLU A O 1
ATOM 912 N N . LYS A 1 120 ? -7.725 14.524 -24.901 1.00 46.72 120 LYS A N 1
ATOM 913 C CA . LYS A 1 120 ? -6.650 15.233 -25.621 1.00 46.72 120 LYS A CA 1
ATOM 914 C C . LYS A 1 120 ? -6.323 14.628 -26.998 1.00 46.72 120 LYS A C 1
ATOM 916 O O . LYS A 1 120 ? -5.928 15.372 -27.889 1.00 46.72 120 LYS A O 1
ATOM 921 N N . ASN A 1 121 ? -6.531 13.321 -27.205 1.00 44.28 121 ASN A N 1
ATOM 922 C CA . ASN A 1 121 ? -6.185 12.606 -28.450 1.00 44.28 121 ASN A CA 1
ATOM 923 C C . ASN A 1 121 ? -7.383 12.186 -29.329 1.00 44.28 121 ASN A C 1
ATOM 925 O O . ASN A 1 121 ? -7.221 11.404 -30.270 1.00 44.28 121 ASN A O 1
ATOM 929 N N . ILE A 1 122 ? -8.588 12.708 -29.072 1.00 48.59 122 ILE A N 1
ATOM 930 C CA . ILE A 1 122 ? -9.821 12.326 -29.788 1.00 48.59 122 ILE A CA 1
ATOM 931 C C . ILE A 1 122 ? -9.778 12.591 -31.308 1.00 48.59 122 ILE A C 1
ATOM 933 O O . ILE A 1 122 ? -10.565 12.002 -32.045 1.00 48.59 122 ILE A O 1
ATOM 937 N N . SER A 1 123 ? -8.845 13.413 -31.805 1.00 51.56 123 SER A N 1
ATOM 938 C CA . SER A 1 123 ? -8.700 13.678 -33.242 1.00 51.56 123 SER A CA 1
ATOM 939 C C . SER A 1 123 ? -7.754 12.728 -33.995 1.00 51.56 123 SER A C 1
ATOM 941 O O . SER A 1 123 ? -7.695 12.831 -35.219 1.00 51.56 123 SER A O 1
ATOM 943 N N . GLN A 1 124 ? -7.023 11.815 -33.330 1.00 47.16 124 GLN A N 1
ATOM 944 C CA . GLN A 1 124 ? -5.924 11.076 -33.988 1.00 47.16 124 GLN A CA 1
ATOM 945 C C . GLN A 1 124 ? -5.865 9.550 -33.795 1.00 47.16 124 GLN A C 1
ATOM 947 O O . GLN A 1 124 ? -4.928 8.939 -34.307 1.00 47.16 124 GLN A O 1
ATOM 952 N N . LEU A 1 125 ? -6.820 8.886 -33.132 1.00 44.47 125 LEU A N 1
ATOM 953 C CA . LEU A 1 125 ? -6.685 7.441 -32.864 1.00 44.47 125 LEU A CA 1
ATOM 954 C C . LEU A 1 125 ? -7.742 6.554 -33.553 1.00 44.47 125 LEU A C 1
ATOM 956 O O . LEU A 1 125 ? -8.938 6.844 -33.466 1.00 44.47 125 LEU A O 1
ATOM 960 N N . PRO A 1 126 ? -7.327 5.441 -34.202 1.00 38.16 126 PRO A N 1
ATOM 961 C CA . PRO A 1 126 ? -8.243 4.427 -34.713 1.00 38.16 126 PRO A CA 1
ATOM 962 C C . PRO A 1 126 ? -8.955 3.714 -33.553 1.00 38.16 126 PRO A C 1
ATOM 964 O O . PRO A 1 126 ? -8.428 3.609 -32.448 1.00 38.16 126 PRO A O 1
ATOM 967 N N . SER A 1 127 ? -10.162 3.210 -33.817 1.00 39.12 127 SER A N 1
ATOM 968 C CA . SER A 1 127 ? -11.181 2.739 -32.860 1.00 39.12 127 SER A CA 1
ATOM 969 C C . SER A 1 127 ? -10.831 1.503 -32.006 1.00 39.12 127 SER A C 1
ATOM 971 O O . SER A 1 127 ? -11.731 0.802 -31.540 1.00 39.12 127 SER A O 1
ATOM 973 N N . ALA A 1 128 ? -9.554 1.186 -31.804 1.00 41.19 128 ALA A N 1
ATOM 974 C CA . ALA A 1 128 ? -9.128 0.010 -31.063 1.00 41.19 128 ALA A CA 1
ATOM 975 C C . ALA A 1 128 ? -9.049 0.302 -29.557 1.00 41.19 128 ALA A C 1
ATOM 977 O O . ALA A 1 128 ? -8.255 1.116 -29.088 1.00 41.19 128 ALA A O 1
ATOM 978 N N . ARG A 1 129 ? -9.880 -0.405 -28.790 1.00 38.53 129 ARG A N 1
ATOM 979 C CA . ARG A 1 129 ? -9.796 -0.492 -27.330 1.00 38.53 129 ARG A CA 1
ATOM 980 C C . ARG A 1 129 ? -8.519 -1.271 -26.976 1.00 38.53 129 ARG A C 1
ATOM 982 O O . ARG A 1 129 ? -8.431 -2.431 -27.375 1.00 38.53 129 ARG A O 1
ATOM 989 N N . PRO A 1 130 ? -7.537 -0.700 -26.262 1.00 40.59 130 PRO A N 1
ATOM 990 C CA . PRO A 1 130 ? -6.415 -1.496 -25.784 1.00 40.59 130 PRO A CA 1
ATOM 991 C C . PRO A 1 130 ? -6.911 -2.521 -24.755 1.00 40.59 130 PRO A C 1
ATOM 993 O O . PRO A 1 130 ? -7.884 -2.254 -24.037 1.00 40.59 130 PRO A O 1
ATOM 996 N N . PRO A 1 131 ? -6.281 -3.703 -24.690 1.00 40.66 131 PRO A N 1
ATOM 997 C CA . PRO A 1 131 ? -6.646 -4.717 -23.720 1.00 40.66 131 PRO A CA 1
ATOM 998 C C . PRO A 1 131 ? -6.392 -4.156 -22.319 1.00 40.66 131 PRO A C 1
ATOM 1000 O O . PRO A 1 131 ? -5.270 -3.782 -21.979 1.00 40.66 131 PRO A O 1
ATOM 1003 N N . LEU A 1 132 ? -7.448 -4.082 -21.507 1.00 45.78 132 LEU A N 1
ATOM 1004 C CA . LEU A 1 132 ? -7.317 -3.962 -20.060 1.00 45.78 132 LEU A CA 1
ATOM 1005 C C . LEU A 1 132 ? -6.567 -5.219 -19.608 1.00 45.78 132 LEU A C 1
ATOM 1007 O O . LEU A 1 132 ? -7.175 -6.272 -19.455 1.00 45.78 132 LEU A O 1
ATOM 1011 N N . GLY A 1 133 ? -5.245 -5.133 -19.460 1.00 39.19 133 GLY A N 1
ATOM 1012 C CA . GLY A 1 133 ? -4.379 -6.221 -18.990 1.00 39.19 133 GLY A CA 1
ATOM 1013 C C . GLY A 1 133 ? -4.569 -6.551 -17.507 1.00 39.19 133 GLY A C 1
ATOM 1014 O O . GLY A 1 133 ? -3.610 -6.900 -16.830 1.00 39.19 133 GLY A O 1
ATOM 1015 N N . ILE A 1 134 ? -5.790 -6.393 -16.994 1.00 44.25 134 ILE A N 1
ATOM 1016 C CA . ILE A 1 134 ? -6.187 -6.769 -15.644 1.00 44.25 134 ILE A CA 1
ATOM 1017 C C . ILE A 1 134 ? -6.751 -8.189 -15.752 1.00 44.25 134 ILE A C 1
ATOM 1019 O O . ILE A 1 134 ? -7.962 -8.397 -15.812 1.00 44.25 134 ILE A O 1
ATOM 1023 N N . GLU A 1 135 ? -5.859 -9.172 -15.867 1.00 35.41 135 GLU A N 1
ATOM 1024 C CA . GLU A 1 135 ? -6.236 -10.580 -15.723 1.00 35.41 135 GLU A CA 1
ATOM 1025 C C . GLU A 1 135 ? -6.837 -10.784 -14.310 1.00 35.41 135 GLU A C 1
ATOM 1027 O O . GLU A 1 135 ? -6.272 -10.275 -13.338 1.00 35.41 135 GLU A O 1
ATOM 1032 N N . PRO A 1 136 ? -7.955 -11.516 -14.133 1.00 33.88 136 PRO A N 1
ATOM 1033 C CA . PRO A 1 136 ? -8.659 -11.651 -12.845 1.00 33.88 136 PRO A CA 1
ATOM 1034 C C . PRO A 1 136 ? -7.896 -12.356 -11.702 1.00 33.88 136 PRO A C 1
ATOM 1036 O O . PRO A 1 136 ? -8.509 -12.705 -10.695 1.00 33.88 136 PRO A O 1
ATOM 1039 N N . ALA A 1 137 ? -6.597 -12.625 -11.835 1.00 33.50 137 ALA A N 1
ATOM 1040 C CA . ALA A 1 137 ? -5.935 -13.720 -11.130 1.00 33.50 137 ALA A CA 1
ATOM 1041 C C . ALA A 1 137 ? -5.215 -13.376 -9.810 1.00 33.50 137 ALA A C 1
ATOM 1043 O O . ALA A 1 137 ? -4.705 -14.297 -9.174 1.00 33.50 137 ALA A O 1
ATOM 1044 N N . THR A 1 138 ? -5.182 -12.127 -9.334 1.00 39.41 138 THR A N 1
ATOM 1045 C CA . THR A 1 138 ? -4.311 -11.798 -8.180 1.00 39.41 138 THR A CA 1
ATOM 1046 C C . THR A 1 138 ? -4.980 -10.918 -7.125 1.00 39.41 138 THR A C 1
ATOM 1048 O O . THR A 1 138 ? -4.499 -9.847 -6.765 1.00 39.41 138 THR A O 1
ATOM 1051 N N . TRP A 1 139 ? -6.102 -11.397 -6.585 1.00 41.00 139 TRP A N 1
ATOM 1052 C CA . TRP A 1 139 ? -6.768 -10.798 -5.425 1.00 41.00 139 TRP A CA 1
ATOM 1053 C C . TRP A 1 139 ? -6.422 -11.603 -4.170 1.00 41.00 139 TRP A C 1
ATOM 1055 O O . TRP A 1 139 ? -6.900 -12.723 -4.000 1.00 41.00 139 TRP A O 1
ATOM 1065 N N . ALA A 1 140 ? -5.593 -11.050 -3.282 1.00 42.34 140 ALA A N 1
ATOM 1066 C CA . ALA A 1 140 ? -5.235 -11.700 -2.023 1.00 42.34 140 ALA A CA 1
ATOM 1067 C C . ALA A 1 140 ? -5.674 -10.843 -0.829 1.00 42.34 140 ALA A C 1
ATOM 1069 O O . ALA A 1 140 ? -5.132 -9.771 -0.569 1.00 42.34 140 ALA A O 1
ATOM 1070 N N . CYS A 1 141 ? -6.649 -11.340 -0.066 1.00 32.50 141 CYS A N 1
ATOM 1071 C CA . CYS A 1 141 ? -7.005 -10.776 1.233 1.00 32.50 141 CYS A CA 1
ATOM 1072 C C . CYS A 1 141 ? -6.039 -11.334 2.288 1.00 32.50 141 CYS A C 1
ATOM 1074 O O . CYS A 1 141 ? -6.281 -12.389 2.873 1.00 32.50 141 CYS A O 1
ATOM 1076 N N . ALA A 1 142 ? -4.904 -10.668 2.492 1.00 39.25 142 ALA A N 1
ATOM 1077 C CA . ALA A 1 142 ? -3.974 -11.028 3.555 1.00 39.25 142 ALA A CA 1
ATOM 1078 C C . ALA A 1 142 ? -4.292 -10.212 4.816 1.00 39.25 142 ALA A C 1
ATOM 1080 O O . ALA A 1 142 ? -3.774 -9.116 5.002 1.00 39.25 142 ALA A O 1
ATOM 1081 N N . SER A 1 143 ? -5.145 -10.749 5.693 1.00 33.38 143 SER A N 1
ATOM 1082 C CA . SER A 1 143 ? -5.154 -10.341 7.102 1.00 33.38 143 SER A CA 1
ATOM 1083 C C . SER A 1 143 ? -3.950 -10.985 7.786 1.00 33.38 143 SER A C 1
ATOM 1085 O O . SER A 1 143 ? -3.763 -12.201 7.661 1.00 33.38 143 SER A O 1
ATOM 1087 N N . THR A 1 144 ? -3.157 -10.220 8.530 1.00 31.86 144 THR A N 1
ATOM 1088 C CA . THR A 1 144 ? -2.083 -10.716 9.401 1.00 31.86 144 THR A CA 1
ATOM 1089 C C . THR A 1 144 ? -2.660 -11.616 10.504 1.00 31.86 144 THR A C 1
ATOM 1091 O O . THR A 1 144 ? -2.848 -11.208 11.645 1.00 31.86 144 THR A O 1
ATOM 1094 N N . ARG A 1 145 ? -2.945 -12.889 10.190 1.00 29.62 145 ARG A N 1
ATOM 1095 C CA . ARG A 1 145 ? -3.092 -13.926 11.219 1.00 29.62 145 ARG A CA 1
ATOM 1096 C C . ARG A 1 145 ? -1.715 -14.167 11.810 1.00 29.62 145 ARG A C 1
ATOM 1098 O O . ARG A 1 145 ? -0.841 -14.718 11.139 1.00 29.62 145 ARG A O 1
ATOM 1105 N N . SER A 1 146 ? -1.527 -13.777 13.067 1.00 29.52 146 SER A N 1
ATOM 1106 C CA . SER A 1 146 ? -0.409 -14.277 13.853 1.00 29.52 146 SER A CA 1
ATOM 1107 C C . SER A 1 146 ? -0.514 -15.805 13.891 1.00 29.52 146 SER A C 1
ATOM 1109 O O . SER A 1 146 ? -1.488 -16.384 14.371 1.00 29.52 146 SER A O 1
ATOM 1111 N N . GLN A 1 147 ? 0.465 -16.485 13.298 1.00 31.38 147 GLN A N 1
ATOM 1112 C CA . GLN A 1 147 ? 0.622 -17.920 13.481 1.00 31.38 147 GLN A CA 1
ATOM 1113 C C . GLN A 1 147 ? 1.175 -18.149 14.888 1.00 31.38 147 GLN A C 1
ATOM 1115 O O . GLN A 1 147 ? 2.385 -18.216 15.087 1.00 31.38 147 GLN A O 1
ATOM 1120 N N . THR A 1 148 ? 0.301 -18.287 15.882 1.00 28.45 148 THR A N 1
ATOM 1121 C CA . THR A 1 148 ? 0.658 -19.006 17.106 1.00 28.45 148 THR A CA 1
ATOM 1122 C C . THR A 1 148 ? 0.566 -20.496 16.809 1.00 28.45 148 THR A C 1
ATOM 1124 O O . THR A 1 148 ? -0.483 -21.131 16.849 1.00 28.45 148 THR A O 1
ATOM 1127 N N . ARG A 1 149 ? 1.717 -21.052 16.439 1.00 28.78 149 ARG A N 1
ATOM 1128 C CA . ARG A 1 149 ? 1.952 -22.484 16.292 1.00 28.78 149 ARG A CA 1
ATOM 1129 C C . ARG A 1 149 ? 1.966 -23.110 17.692 1.00 28.78 149 ARG A C 1
ATOM 1131 O O . ARG A 1 149 ? 3.022 -23.206 18.305 1.00 28.78 149 ARG A O 1
ATOM 1138 N N . THR A 1 150 ? 0.816 -23.526 18.214 1.00 29.27 150 THR A N 1
ATOM 1139 C CA . THR A 1 150 ? 0.771 -24.477 19.332 1.00 29.27 150 THR A CA 1
ATOM 1140 C C . THR A 1 150 ? 0.703 -25.886 18.766 1.00 29.27 150 THR A C 1
ATOM 1142 O O . THR A 1 150 ? -0.317 -26.359 18.274 1.00 29.27 150 THR A O 1
ATOM 1145 N N . SER A 1 151 ? 1.847 -26.561 18.811 1.00 36.69 151 SER A N 1
ATOM 1146 C CA . SER A 1 151 ? 1.940 -28.007 18.703 1.00 36.69 151 SER A CA 1
ATOM 1147 C C . SER A 1 151 ? 1.205 -28.642 19.883 1.00 36.69 151 SER A C 1
ATOM 1149 O O . SER A 1 151 ? 1.723 -28.628 20.998 1.00 36.69 151 SER A O 1
ATOM 1151 N N . GLN A 1 152 ? 0.034 -29.227 19.651 1.00 34.22 152 GLN A N 1
ATOM 1152 C CA . GLN A 1 152 ? -0.469 -30.303 20.499 1.00 34.22 152 GLN A CA 1
ATOM 1153 C C . GLN A 1 152 ? -1.042 -31.419 19.629 1.00 34.22 152 GLN A C 1
ATOM 1155 O O . GLN A 1 152 ? -1.980 -31.248 18.857 1.00 34.22 152 GLN A O 1
ATOM 1160 N N . SER A 1 153 ? -0.388 -32.567 19.765 1.00 33.53 153 SER A N 1
ATOM 1161 C CA . SER A 1 153 ? -0.856 -33.899 19.421 1.00 33.53 153 SER A CA 1
ATOM 1162 C C . SER A 1 153 ? -2.241 -34.177 20.002 1.00 33.53 153 SER A C 1
ATOM 1164 O O . SER A 1 153 ? -2.442 -33.879 21.176 1.00 33.53 153 SER A O 1
ATOM 1166 N N . MET A 1 154 ? -3.114 -34.854 19.252 1.00 31.00 154 MET A N 1
ATOM 1167 C CA . MET A 1 154 ? -3.871 -36.024 19.726 1.00 31.00 154 MET A CA 1
ATOM 1168 C C . MET A 1 154 ? -4.764 -36.597 18.615 1.00 31.00 154 MET A C 1
ATOM 1170 O O . MET A 1 154 ? -5.509 -35.871 17.970 1.00 31.00 154 MET A O 1
ATOM 1174 N N . GLY A 1 155 ? -4.706 -37.924 18.469 1.00 30.84 155 GLY A N 1
ATOM 1175 C CA . GLY A 1 155 ? -5.875 -38.760 18.188 1.00 30.84 155 GLY A CA 1
ATOM 1176 C C . GLY A 1 155 ? -6.347 -38.850 16.742 1.00 30.84 155 GLY A C 1
ATOM 1177 O O . GLY A 1 155 ? -7.276 -38.157 16.344 1.00 30.84 155 GLY A O 1
ATOM 1178 N N . GLY A 1 156 ? -5.787 -39.800 15.990 1.00 32.56 156 GLY A N 1
ATOM 1179 C CA . GLY A 1 156 ? -6.459 -40.332 14.809 1.00 32.56 156 GLY A CA 1
ATOM 1180 C C . GLY A 1 156 ? -7.755 -41.041 15.212 1.00 32.56 156 GLY A C 1
ATOM 1181 O O . GLY A 1 156 ? -7.738 -41.921 16.070 1.00 32.56 156 GLY A O 1
ATOM 1182 N N . CYS A 1 157 ? -8.863 -40.661 14.581 1.00 31.17 157 CYS A N 1
ATOM 1183 C CA . CYS A 1 157 ? -10.104 -41.422 14.598 1.00 31.17 157 CYS A CA 1
ATOM 1184 C C . CYS A 1 157 ? -10.448 -41.770 13.147 1.00 31.17 157 CYS A C 1
ATOM 1186 O O . CYS A 1 157 ? -10.670 -40.887 12.319 1.00 31.17 157 CYS A O 1
ATOM 1188 N N . SER A 1 158 ? -10.382 -43.067 12.852 1.00 29.23 158 SER A N 1
ATOM 1189 C CA . SER A 1 158 ? -10.694 -43.675 11.562 1.00 29.23 158 SER A CA 1
ATOM 1190 C C . SER A 1 158 ? -12.202 -43.677 11.342 1.00 29.23 158 SER A C 1
ATOM 1192 O O . SER A 1 158 ? -12.947 -44.066 12.240 1.00 29.23 158 SER A O 1
ATOM 1194 N N . VAL A 1 159 ? -12.645 -43.309 10.140 1.00 37.03 159 VAL A N 1
ATOM 1195 C CA . VAL A 1 159 ? -13.981 -43.652 9.647 1.00 37.03 159 VAL A CA 1
ATOM 1196 C C . VAL A 1 159 ? -13.836 -44.143 8.209 1.00 37.03 159 VAL A C 1
ATOM 1198 O O . VAL A 1 159 ? -13.803 -43.338 7.284 1.00 37.03 159 VAL A O 1
ATOM 1201 N N . HIS A 1 160 ? -13.678 -45.458 8.063 1.00 31.72 160 HIS A N 1
ATOM 1202 C CA . HIS A 1 160 ? -14.276 -46.329 7.047 1.00 31.72 160 HIS A CA 1
ATOM 1203 C C . HIS A 1 160 ? -14.052 -47.784 7.457 1.00 31.72 160 HIS A C 1
ATOM 1205 O O . HIS A 1 160 ? -12.952 -48.083 7.975 1.00 31.72 160 HIS A O 1
#

InterPro domains:
  IPR032466 Metal-dependent hydrolase [SSF51556] (1-111)

Solvent-accessible surface area (backbone atoms only — not comparable to full-atom values): 10180 Å² total; per-residue (Å²): 132,86,71,80,33,98,94,52,36,64,78,69,44,57,60,76,49,85,84,56,61,90,96,63,81,69,74,47,78,42,44,34,69,67,75,87,31,54,53,68,56,53,41,52,50,46,70,58,37,55,91,25,57,27,58,31,42,50,40,38,93,62,51,87,70,62,70,45,80,47,77,57,90,94,45,51,30,33,32,58,85,57,42,26,21,35,60,98,56,88,47,74,52,58,27,39,41,54,63,70,56,24,51,51,44,42,47,53,49,57,46,56,54,60,53,55,54,45,70,75,43,70,89,77,68,76,95,71,81,76,80,78,86,73,71,92,81,56,82,50,89,58,58,86,71,78,84,79,82,75,89,73,89,80,80,93,78,88,88,130

Radius of gyration: 20.89 Å; Cα contacts (8 Å, |Δi|>4): 180; chains: 1; bounding box: 38×62×58 Å

Secondary structure (DSSP, 8-state):
-PPPBTTB-GGGGGGG-TTSPTT----EEEE-SSSSS-HHHHHHHHHH-GGGEEEE--B-TTTTS-SEEEEETTEEEEEETTEEEETTS--EEEE---HHHHHHHHHHHHHHHHHHHHHHSTTT--SPPPP----TT-B---------------------

pLDDT: mean 71.25, std 22.38, range [28.45, 92.0]

Mean predicted aligned error: 13.92 Å

Nearest PDB structures (foldseek):
  7nuu-assembly1_A  TM=9.305E-01  e=6.852E-17  Homo sapiens
  6fv4-assembly1_A  TM=8.674E-01  e=1.299E-06  Mycolicibacterium smegmatis MC2 155
  2p53-assembly1_B  TM=8.797E-01  e=1.726E-05  Escherichia coli K-12
  6jku-assembly1_D  TM=8.936E-01  e=2.714E-05  Pasteurella multocida
  1ymy-assembly1_A  TM=8.766E-01  e=4.000E-05  Escherichia coli K-12

Sequence (160 aa):
MLPFHHRDPGIVGLLTSDRLPPGRQIFYGMISDGMHTNPAALRIAHRAHPQGLVLVTDAIPALGLGNGRHTLGQQEVEVDGLTAYVAGTKTLSGSITPMDVCVRHFLQATESEWKEEREKNISQLPSARPPLGIEPATWACASTRSQTRTSQSMGGCSVH

Organism: Molossus molossus (NCBI:txid27622)